Protein AF-A0AB39V9E1-F1 (afdb_monomer)

Mean predicted aligned error: 4.88 Å

Nearest PDB structures (foldseek):
  2qmi-assembly1_C  TM=5.048E-01  e=6.276E-01  Pyrococcus abyssi
  3s5d-assembly1_A-2  TM=6.537E-01  e=1.979E+00  Homo sapiens
  1vyg-assembly1_A  TM=3.239E-01  e=9.147E+00  Schistosoma mansoni

pLDDT: mean 88.6, std 10.61, range [50.03, 97.44]

Radius of gyration: 14.23 Å; Cα contacts (8 Å, |Δi|>4): 244; chains: 1; bounding box: 36×30×37 Å

Structure (mmCIF, N/CA/C/O backbone):
data_AF-A0AB39V9E1-F1
#
_entry.id   AF-A0AB39V9E1-F1
#
loop_
_atom_site.group_PDB
_atom_site.id
_atom_site.type_symbol
_atom_site.label_atom_id
_atom_site.label_alt_id
_atom_site.label_comp_id
_atom_site.label_asym_id
_atom_site.label_entity_id
_atom_site.label_seq_id
_atom_site.pdbx_PDB_ins_code
_atom_site.Cartn_x
_atom_site.Cartn_y
_atom_site.Cartn_z
_atom_site.occupancy
_atom_site.B_iso_or_equiv
_atom_site.auth_seq_id
_atom_site.auth_comp_id
_atom_site.auth_asym_id
_atom_site.auth_atom_id
_atom_site.pdbx_PDB_model_num
ATOM 1 N N . MET A 1 1 ? -8.381 -11.514 -14.934 1.00 50.81 1 MET A N 1
ATOM 2 C CA . MET A 1 1 ? -9.037 -11.001 -13.718 1.00 50.81 1 MET A CA 1
ATOM 3 C C . MET A 1 1 ? -8.493 -11.789 -12.552 1.00 50.8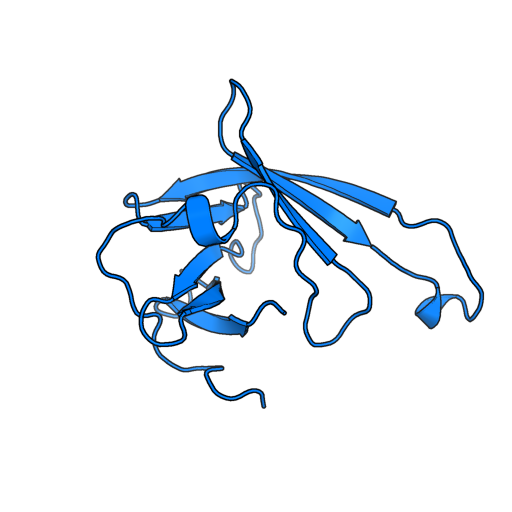1 1 MET A C 1
ATOM 5 O O . MET A 1 1 ? -8.685 -13.006 -12.515 1.00 50.81 1 MET A O 1
ATOM 9 N N . ALA A 1 2 ? -7.726 -11.138 -11.682 1.00 59.78 2 ALA A N 1
ATOM 10 C CA . ALA A 1 2 ? -7.231 -11.781 -10.476 1.00 59.78 2 ALA A CA 1
ATOM 11 C C . ALA A 1 2 ? -8.410 -12.073 -9.535 1.00 59.78 2 ALA A C 1
ATOM 13 O O . ALA A 1 2 ? -9.384 -11.322 -9.456 1.00 59.78 2 ALA A O 1
ATOM 14 N N . LYS A 1 3 ? -8.348 -13.199 -8.823 1.00 65.75 3 LYS A N 1
ATOM 15 C CA . LYS A 1 3 ? -9.371 -13.573 -7.841 1.00 65.75 3 LYS A CA 1
ATOM 16 C C . LYS A 1 3 ? -9.457 -12.489 -6.756 1.00 65.75 3 LYS A C 1
ATOM 18 O O . LYS A 1 3 ? -8.487 -12.313 -6.027 1.00 65.75 3 LYS A O 1
ATOM 23 N N . GLY A 1 4 ? -10.603 -11.816 -6.640 1.00 67.19 4 GLY A N 1
ATOM 24 C CA . GLY A 1 4 ? -10.861 -10.757 -5.653 1.00 67.19 4 GLY A CA 1
ATOM 25 C C . GLY A 1 4 ? -11.042 -9.348 -6.239 1.00 67.19 4 GLY A C 1
ATOM 26 O O . GLY A 1 4 ? -11.560 -8.476 -5.548 1.00 67.19 4 GLY A O 1
ATOM 27 N N . GLU A 1 5 ? -10.686 -9.110 -7.506 1.00 78.25 5 GLU A N 1
ATOM 28 C CA . GLU A 1 5 ? -10.995 -7.843 -8.192 1.00 78.25 5 GLU A CA 1
ATOM 29 C C . GLU A 1 5 ? -12.515 -7.641 -8.313 1.00 78.25 5 GLU A C 1
ATOM 31 O O . GLU A 1 5 ? -13.262 -8.586 -8.570 1.00 78.25 5 GLU A O 1
ATOM 36 N N . ASN A 1 6 ? -12.982 -6.402 -8.140 1.00 81.31 6 ASN A N 1
ATOM 37 C CA . ASN A 1 6 ? -14.396 -6.010 -8.061 1.00 81.31 6 ASN A CA 1
ATOM 38 C C . ASN A 1 6 ? -15.195 -6.591 -6.877 1.00 81.31 6 ASN A C 1
ATOM 40 O O . ASN 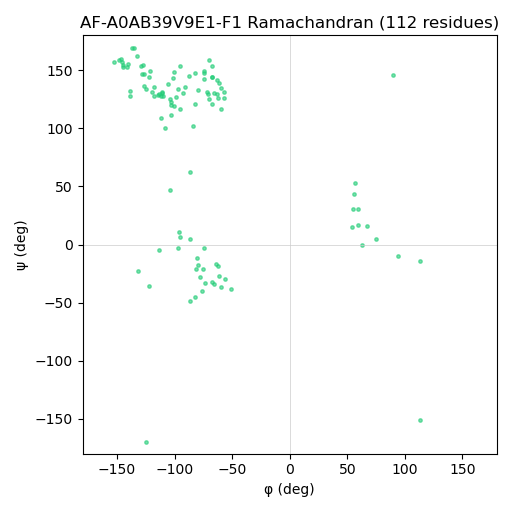A 1 6 ? -16.377 -6.250 -6.738 1.00 81.31 6 ASN A O 1
ATOM 44 N N . GLU A 1 7 ? -14.587 -7.411 -6.011 1.00 87.88 7 GLU A N 1
ATOM 45 C CA . GLU A 1 7 ? -15.198 -7.798 -4.738 1.00 87.88 7 GLU A CA 1
ATOM 46 C C . GLU A 1 7 ? -15.233 -6.609 -3.764 1.00 87.88 7 GLU A C 1
ATOM 48 O O . GLU A 1 7 ? -14.496 -5.624 -3.885 1.00 87.88 7 GLU A O 1
ATOM 53 N N . GLN A 1 8 ? -16.134 -6.696 -2.786 1.00 89.81 8 GLN A N 1
ATOM 54 C CA . GLN A 1 8 ? -16.214 -5.721 -1.708 1.00 89.81 8 GLN A CA 1
ATOM 55 C C . GLN A 1 8 ? -15.003 -5.879 -0.783 1.00 89.81 8 GLN A C 1
ATOM 57 O O . GLN A 1 8 ? -14.740 -6.979 -0.295 1.00 89.81 8 GLN A O 1
ATOM 62 N N . PHE A 1 9 ? -14.325 -4.766 -0.501 1.00 90.94 9 PHE A N 1
ATOM 63 C CA . PHE A 1 9 ? -13.297 -4.709 0.531 1.00 90.94 9 PHE A CA 1
ATOM 64 C C . PHE A 1 9 ? -13.858 -5.138 1.893 1.00 90.94 9 PHE A C 1
ATOM 66 O O . PHE A 1 9 ? -14.906 -4.647 2.324 1.00 90.94 9 PHE A O 1
ATOM 73 N N . THR A 1 10 ? -13.147 -6.040 2.566 1.00 93.31 10 THR A N 1
ATOM 74 C CA . THR A 1 10 ? -13.491 -6.564 3.889 1.00 93.31 10 THR A CA 1
ATOM 75 C C . THR A 1 10 ? -12.495 -6.068 4.931 1.00 93.31 10 THR A C 1
ATOM 77 O O . THR A 1 10 ? -11.283 -6.195 4.768 1.00 93.31 10 THR A O 1
ATOM 80 N N . THR A 1 11 ? -13.012 -5.539 6.037 1.00 93.44 11 THR A N 1
ATOM 81 C CA . THR A 1 11 ? -12.215 -4.990 7.135 1.00 93.44 11 THR A CA 1
ATOM 82 C C . THR A 1 11 ? -12.868 -5.260 8.485 1.00 93.44 11 THR A C 1
ATOM 84 O O . THR A 1 11 ? -14.087 -5.392 8.579 1.00 93.44 11 THR A O 1
ATOM 87 N N . ASP A 1 12 ? -12.050 -5.331 9.529 1.00 94.81 12 ASP A N 1
ATOM 88 C CA . ASP A 1 12 ? -12.455 -5.329 10.939 1.00 94.81 12 ASP A CA 1
ATOM 89 C C . ASP A 1 12 ? -12.389 -3.920 11.571 1.00 94.81 12 ASP A C 1
ATOM 91 O O . ASP A 1 12 ? -12.571 -3.775 12.778 1.00 94.81 12 ASP A O 1
ATOM 95 N N . GLY A 1 13 ? -12.123 -2.886 10.763 1.00 94.31 13 GLY A N 1
ATOM 96 C CA . GLY A 1 13 ? -11.961 -1.495 11.188 1.00 94.31 13 GLY A CA 1
ATOM 97 C C . GLY A 1 13 ? -10.513 -1.082 11.463 1.00 94.31 13 GLY A C 1
ATOM 98 O O . GLY A 1 13 ? -10.251 0.115 11.581 1.00 94.31 13 GLY A O 1
ATOM 99 N N . ASN A 1 14 ? -9.566 -2.022 11.501 1.00 95.94 14 ASN A N 1
ATOM 100 C CA . ASN A 1 14 ? -8.159 -1.730 11.762 1.00 95.94 14 ASN A CA 1
ATOM 101 C C . ASN A 1 14 ? -7.358 -1.574 10.467 1.00 95.94 14 ASN A C 1
ATOM 103 O O . ASN A 1 14 ? -7.680 -2.152 9.430 1.00 95.94 14 ASN A O 1
ATOM 107 N N . LEU A 1 15 ? -6.268 -0.811 10.550 1.00 95.69 15 LEU A N 1
ATOM 108 C CA . LEU A 1 15 ? -5.350 -0.618 9.433 1.00 95.69 15 LEU A CA 1
ATOM 109 C C . LEU A 1 15 ? -4.480 -1.858 9.159 1.00 95.69 15 LEU A C 1
ATOM 111 O O . LEU A 1 15 ? -4.158 -2.110 8.004 1.00 95.69 15 LEU A O 1
ATOM 115 N N . HIS A 1 16 ? -4.115 -2.630 10.192 1.00 96.94 16 HIS A N 1
ATOM 116 C CA . HIS A 1 16 ? -3.162 -3.754 10.108 1.00 96.94 16 HIS A CA 1
ATOM 117 C C . HIS A 1 16 ? -1.793 -3.335 9.541 1.00 96.94 16 HIS A C 1
ATOM 119 O O . HIS A 1 16 ? -1.294 -3.904 8.567 1.00 96.94 16 HIS A O 1
ATOM 125 N N . GLU A 1 17 ? -1.183 -2.300 10.141 1.00 96.00 17 GLU A N 1
ATOM 126 C CA . GLU A 1 17 ? 0.119 -1.756 9.714 1.00 96.00 17 GLU A CA 1
ATOM 127 C C . GLU A 1 17 ? 1.191 -2.840 9.577 1.00 96.00 17 GLU A C 1
ATOM 129 O O . GLU A 1 17 ? 1.988 -2.815 8.645 1.00 96.00 17 GLU A O 1
ATOM 134 N N . GLU A 1 18 ? 1.211 -3.823 10.472 1.00 96.62 18 GLU A N 1
ATOM 135 C CA . GLU A 1 18 ? 2.187 -4.908 10.483 1.00 96.62 18 GLU A CA 1
ATOM 136 C C . GLU A 1 18 ? 2.137 -5.789 9.225 1.00 96.62 18 GLU A C 1
ATOM 138 O O . GLU A 1 18 ? 3.106 -6.487 8.903 1.00 96.62 18 GLU A O 1
ATOM 143 N N . GLN A 1 19 ? 1.033 -5.744 8.477 1.00 96.56 19 GLN A N 1
ATOM 144 C CA . GLN A 1 19 ? 0.876 -6.504 7.243 1.00 96.56 19 GLN A CA 1
ATOM 145 C C . GLN A 1 19 ? 1.615 -5.863 6.074 1.00 96.56 19 GLN A C 1
ATOM 147 O O . GLN A 1 19 ? 2.093 -6.604 5.215 1.00 96.56 19 GLN A O 1
ATOM 152 N N . PHE A 1 20 ? 1.808 -4.541 6.071 1.00 95.88 20 PHE A N 1
ATOM 153 C CA . PHE A 1 20 ? 2.349 -3.822 4.912 1.00 95.88 20 PHE A CA 1
ATOM 154 C C . PHE A 1 20 ? 3.485 -2.840 5.206 1.00 95.88 20 PHE A C 1
ATOM 156 O O . PHE A 1 20 ? 4.252 -2.503 4.304 1.00 95.88 20 PHE A O 1
ATOM 163 N N . LEU A 1 21 ? 3.610 -2.350 6.438 1.00 97.25 21 LEU A N 1
ATOM 164 C CA . LEU A 1 21 ? 4.525 -1.263 6.750 1.00 97.25 21 LEU A CA 1
ATOM 165 C C . LEU A 1 21 ? 5.974 -1.708 6.541 1.00 97.25 21 LEU A C 1
ATOM 167 O O . LEU A 1 21 ? 6.408 -2.747 7.035 1.00 97.25 21 LEU A O 1
ATOM 171 N N . ASN A 1 22 ? 6.727 -0.891 5.808 1.00 97.00 22 ASN A N 1
ATOM 172 C CA . ASN A 1 22 ? 8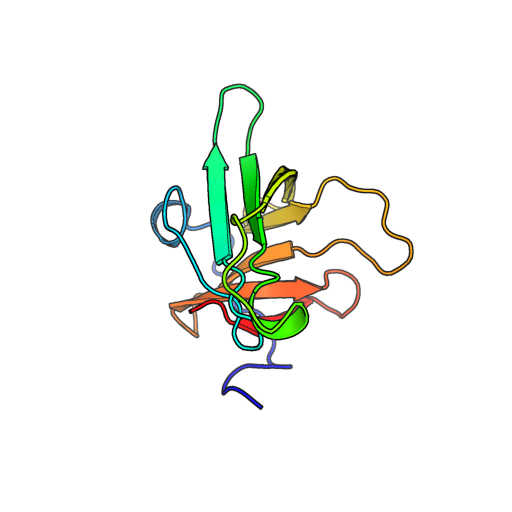.108 -1.138 5.408 1.00 97.00 22 ASN A CA 1
ATOM 173 C C . ASN A 1 22 ? 8.333 -2.418 4.581 1.00 97.00 22 ASN A C 1
ATOM 175 O O . ASN A 1 22 ? 9.486 -2.825 4.419 1.00 97.00 22 ASN A O 1
ATOM 179 N N . LYS A 1 23 ? 7.279 -3.007 4.008 1.00 96.62 23 LYS A N 1
ATOM 180 C CA . LYS A 1 23 ? 7.374 -4.106 3.040 1.00 96.62 23 LYS A CA 1
ATOM 181 C C . LYS A 1 23 ? 7.184 -3.568 1.624 1.00 96.62 23 LYS A C 1
ATOM 183 O O . LYS A 1 23 ? 6.402 -2.640 1.416 1.00 96.62 23 LYS A O 1
ATOM 188 N N . THR A 1 24 ? 7.922 -4.136 0.679 1.00 95.50 24 THR A N 1
ATOM 189 C CA . THR A 1 24 ? 7.790 -3.810 -0.743 1.00 95.50 24 THR A CA 1
ATOM 190 C C . THR A 1 24 ? 6.780 -4.754 -1.375 1.00 95.50 24 THR A C 1
ATOM 192 O O . THR A 1 24 ? 6.825 -5.956 -1.125 1.00 95.50 24 THR A O 1
ATOM 195 N N . PHE A 1 25 ? 5.896 -4.196 -2.188 1.00 94.50 25 PHE A N 1
ATOM 196 C CA . PHE A 1 25 ? 4.846 -4.898 -2.908 1.00 94.50 25 PHE A CA 1
ATOM 197 C C . PHE A 1 25 ? 4.929 -4.569 -4.388 1.00 94.50 25 PHE A C 1
ATOM 199 O O . PHE A 1 25 ? 5.262 -3.440 -4.741 1.00 94.50 25 PHE A O 1
ATOM 206 N N . SER A 1 26 ? 4.590 -5.522 -5.245 1.00 91.00 26 SER A N 1
ATOM 207 C CA . SER A 1 26 ? 4.560 -5.304 -6.695 1.00 91.00 26 SER A CA 1
ATOM 208 C C . SER A 1 26 ? 3.135 -5.065 -7.179 1.00 91.00 26 SER A C 1
ATOM 210 O O . SER A 1 26 ? 2.174 -5.614 -6.624 1.00 91.00 26 SER A O 1
ATOM 212 N N . TYR A 1 27 ? 2.992 -4.259 -8.229 1.00 86.12 27 TYR A N 1
ATOM 213 C CA . TYR A 1 27 ? 1.733 -4.173 -8.966 1.00 86.12 27 TYR A CA 1
ATOM 214 C C . TYR A 1 27 ? 1.558 -5.435 -9.832 1.00 86.12 27 TYR A C 1
ATOM 216 O O . TYR A 1 27 ? 2.528 -6.065 -10.240 1.00 86.12 27 TYR A O 1
ATOM 224 N N . THR A 1 28 ? 0.317 -5.865 -10.074 1.00 81.50 28 THR A N 1
ATOM 225 C CA . THR A 1 28 ? 0.023 -7.109 -10.816 1.00 81.50 28 THR A CA 1
ATOM 226 C C . THR A 1 28 ? 0.412 -7.059 -12.285 1.00 81.50 28 THR A C 1
ATOM 228 O O . THR A 1 28 ? 0.769 -8.090 -12.849 1.00 81.50 28 THR A O 1
ATOM 231 N N . ASP A 1 29 ? 0.321 -5.879 -12.892 1.00 80.50 29 ASP A N 1
ATOM 232 C CA . ASP A 1 29 ? 0.365 -5.711 -14.346 1.00 80.50 29 ASP A CA 1
ATOM 233 C C . ASP A 1 29 ? 1.616 -4.965 -14.831 1.00 80.50 29 ASP A C 1
ATOM 235 O O . ASP A 1 29 ? 1.821 -4.824 -16.036 1.00 80.50 29 ASP A O 1
ATOM 239 N N . THR A 1 30 ? 2.457 -4.484 -13.911 1.00 85.25 30 THR A N 1
ATOM 240 C CA . THR A 1 30 ? 3.677 -3.731 -14.226 1.00 85.25 30 THR A CA 1
ATOM 241 C C . THR A 1 30 ? 4.866 -4.260 -13.426 1.00 85.25 30 THR A C 1
ATOM 243 O O . THR A 1 30 ? 4.700 -4.960 -12.429 1.00 85.25 30 THR A O 1
ATOM 246 N N . ALA A 1 31 ? 6.080 -3.934 -13.875 1.00 89.00 31 ALA A N 1
ATOM 247 C CA . ALA A 1 31 ? 7.309 -4.187 -13.118 1.00 89.00 31 ALA A CA 1
ATOM 248 C C . ALA A 1 31 ? 7.482 -3.211 -11.939 1.00 89.00 31 ALA A C 1
ATOM 250 O O . ALA A 1 31 ? 8.431 -3.326 -11.162 1.00 89.00 31 ALA A O 1
ATOM 251 N N . ASP A 1 32 ? 6.557 -2.259 -11.794 1.00 91.81 32 ASP A N 1
ATOM 252 C CA . ASP A 1 32 ? 6.602 -1.283 -10.726 1.00 91.81 32 ASP A CA 1
ATOM 253 C C . ASP A 1 32 ? 6.363 -1.961 -9.379 1.00 91.81 32 ASP A C 1
ATOM 255 O O . ASP A 1 32 ? 5.656 -2.968 -9.232 1.00 91.81 32 ASP A O 1
ATOM 259 N N . SER A 1 33 ? 6.901 -1.333 -8.348 1.00 94.69 33 SER A N 1
ATOM 260 C CA . SER A 1 33 ? 6.648 -1.729 -6.974 1.00 94.69 33 SER A CA 1
ATOM 261 C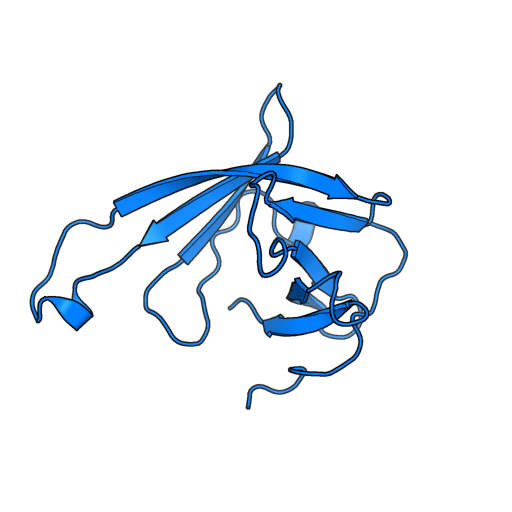 C . SER A 1 33 ? 6.414 -0.513 -6.102 1.00 94.69 33 SER A C 1
ATOM 263 O O . SER A 1 33 ? 6.588 0.636 -6.506 1.00 94.69 33 SER A O 1
ATOM 265 N N . PHE A 1 34 ? 5.963 -0.750 -4.883 1.00 95.00 34 PHE A N 1
ATOM 266 C CA . PHE A 1 34 ? 5.730 0.306 -3.927 1.00 95.00 34 PHE A CA 1
ATOM 267 C C . PHE A 1 34 ? 6.015 -0.160 -2.511 1.00 95.00 34 PHE A C 1
ATOM 269 O O . PHE A 1 34 ? 6.007 -1.350 -2.194 1.00 95.00 34 PHE A O 1
ATOM 276 N N . LYS A 1 35 ? 6.239 0.810 -1.634 1.00 96.94 35 LYS A N 1
ATOM 277 C CA . LYS A 1 35 ? 6.461 0.588 -0.214 1.00 96.94 35 LYS A CA 1
ATOM 278 C C . LYS A 1 35 ? 5.716 1.641 0.581 1.00 96.94 35 LYS A C 1
ATOM 280 O O . LYS A 1 35 ? 5.879 2.835 0.344 1.00 96.94 35 LYS A O 1
ATOM 285 N N . ILE A 1 36 ? 4.913 1.200 1.543 1.00 96.88 36 ILE A N 1
ATOM 286 C CA . ILE A 1 36 ? 4.267 2.104 2.496 1.00 96.88 36 ILE A CA 1
ATOM 287 C C . ILE A 1 36 ? 5.153 2.212 3.730 1.00 96.88 36 ILE A C 1
ATOM 289 O O . ILE A 1 36 ? 5.588 1.211 4.302 1.00 96.88 36 ILE A O 1
ATOM 293 N N . GLN A 1 37 ? 5.421 3.441 4.140 1.00 97.44 37 GLN A N 1
ATOM 294 C CA . GLN A 1 37 ? 6.321 3.783 5.228 1.00 97.44 37 GLN A CA 1
ATOM 295 C C . GLN A 1 37 ? 5.681 4.853 6.114 1.00 97.44 37 GLN A C 1
ATOM 297 O O . GLN A 1 37 ? 4.646 5.436 5.780 1.00 97.44 37 GLN A O 1
ATOM 302 N N . LYS A 1 38 ? 6.288 5.097 7.276 1.00 96.94 38 LYS A N 1
ATOM 303 C CA . LYS A 1 38 ? 5.802 6.060 8.264 1.00 96.94 38 LYS A CA 1
ATOM 304 C C . LYS A 1 38 ? 6.973 6.845 8.836 1.00 96.94 38 LYS A C 1
ATOM 306 O O . LYS A 1 38 ? 7.982 6.254 9.215 1.00 96.94 38 LYS A O 1
ATOM 311 N N . ASP A 1 39 ? 6.831 8.163 8.888 1.00 96.25 39 ASP A N 1
ATOM 312 C CA . ASP A 1 39 ? 7.769 9.085 9.530 1.00 96.25 39 ASP A CA 1
ATOM 313 C C . ASP A 1 39 ? 7.042 9.957 10.572 1.00 96.25 39 ASP A C 1
ATOM 315 O O . ASP A 1 39 ? 5.882 9.717 10.915 1.00 96.25 39 ASP A O 1
ATOM 319 N N . SER A 1 40 ? 7.716 10.990 11.086 1.00 96.31 40 SER A N 1
ATOM 320 C CA . SER A 1 40 ? 7.141 11.924 12.064 1.00 96.31 40 SER A CA 1
ATOM 321 C C . SER A 1 40 ? 5.954 12.742 11.539 1.00 96.31 40 SER A C 1
ATOM 323 O O . SER A 1 40 ? 5.210 13.303 12.340 1.00 96.31 40 SER A O 1
ATOM 325 N N . LYS A 1 41 ? 5.756 12.814 10.217 1.00 94.38 41 LYS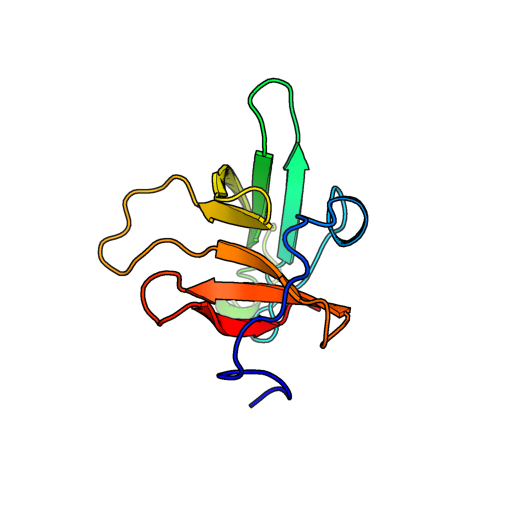 A N 1
ATOM 326 C CA . LYS A 1 41 ? 4.643 13.519 9.562 1.00 94.38 41 LYS A CA 1
ATOM 327 C C . LYS A 1 41 ? 3.492 12.580 9.188 1.00 94.38 41 LYS A C 1
ATOM 329 O O . LYS A 1 41 ? 2.475 13.049 8.686 1.00 94.38 41 LYS A O 1
ATOM 334 N N . GLY A 1 42 ? 3.632 11.277 9.431 1.00 95.94 42 GLY A N 1
ATOM 335 C CA . GLY A 1 42 ? 2.618 10.267 9.143 1.00 95.94 42 GLY A CA 1
ATOM 336 C C . GLY A 1 42 ? 3.043 9.309 8.037 1.00 95.94 42 GLY A C 1
ATOM 337 O O . GLY A 1 42 ? 4.225 9.017 7.864 1.00 95.94 42 GLY A O 1
ATOM 338 N N . TYR A 1 43 ? 2.064 8.777 7.311 1.00 97.38 43 TYR A N 1
ATOM 339 C CA . TYR A 1 43 ? 2.305 7.762 6.292 1.00 97.38 43 TYR A CA 1
ATOM 340 C C . TYR A 1 43 ? 2.746 8.382 4.971 1.00 97.38 43 TYR A C 1
ATOM 342 O O . TYR A 1 43 ? 2.325 9.477 4.587 1.00 97.38 43 TYR A O 1
ATOM 350 N N . PHE A 1 44 ? 3.578 7.646 4.253 1.00 96.31 44 PHE A N 1
ATOM 351 C CA . PHE A 1 44 ? 3.945 7.961 2.887 1.00 96.31 44 PHE A CA 1
ATOM 352 C C . PHE A 1 44 ? 4.138 6.682 2.083 1.00 96.31 44 PHE A C 1
ATOM 354 O O . PHE A 1 44 ? 4.408 5.609 2.623 1.00 96.31 44 PHE A O 1
ATOM 361 N N . LEU A 1 45 ? 3.957 6.820 0.782 1.00 95.00 45 LEU A N 1
ATOM 362 C CA . LEU A 1 45 ? 4.157 5.791 -0.213 1.00 95.00 45 LEU A CA 1
ATOM 363 C C . LEU A 1 45 ? 5.387 6.156 -1.031 1.00 95.00 45 LEU A C 1
ATOM 365 O O . LEU A 1 45 ? 5.431 7.257 -1.574 1.00 95.00 45 LEU A O 1
ATOM 369 N N . THR A 1 46 ? 6.323 5.229 -1.161 1.00 96.06 46 THR A N 1
ATOM 370 C CA . THR A 1 46 ? 7.401 5.299 -2.149 1.00 96.06 46 THR A CA 1
ATOM 371 C C . THR A 1 46 ? 7.020 4.389 -3.308 1.00 96.06 46 THR A C 1
ATOM 373 O O . THR A 1 46 ? 6.804 3.196 -3.094 1.00 96.06 46 THR A O 1
ATOM 376 N N . LYS A 1 47 ? 6.886 4.945 -4.510 1.00 93.94 47 LYS A N 1
ATOM 377 C CA . LYS A 1 47 ? 6.665 4.218 -5.763 1.00 93.94 47 LYS A CA 1
ATOM 378 C C . LYS A 1 47 ? 8.005 4.036 -6.459 1.00 93.94 47 LYS A C 1
ATOM 380 O O . LYS A 1 47 ? 8.766 4.992 -6.560 1.00 93.94 47 LYS A O 1
ATOM 385 N N . TYR A 1 48 ? 8.252 2.828 -6.934 1.00 95.38 48 TYR A N 1
ATOM 386 C CA . TYR A 1 48 ? 9.425 2.429 -7.695 1.00 95.38 48 TYR A CA 1
ATOM 387 C C . TYR A 1 48 ? 8.959 2.112 -9.111 1.00 95.38 48 TYR A C 1
ATOM 389 O O . TYR A 1 48 ? 8.248 1.127 -9.306 1.00 95.38 48 TYR A O 1
ATOM 397 N N . ILE A 1 49 ? 9.306 2.971 -10.064 1.00 93.81 49 ILE A N 1
ATOM 398 C CA . ILE A 1 49 ? 8.820 2.902 -11.444 1.00 93.81 49 ILE A CA 1
ATOM 399 C C . ILE A 1 49 ? 9.925 2.322 -12.323 1.00 93.81 49 ILE A C 1
ATOM 401 O O . ILE A 1 49 ? 11.012 2.905 -12.406 1.00 93.81 49 ILE A O 1
ATOM 405 N N . ASP A 1 50 ? 9.641 1.194 -12.970 1.00 92.81 50 ASP A N 1
ATOM 406 C CA . ASP A 1 50 ? 10.559 0.523 -13.891 1.00 92.81 50 ASP A CA 1
ATOM 407 C C . ASP A 1 50 ? 10.070 0.672 -15.339 1.00 92.81 50 ASP A C 1
ATOM 409 O O . ASP A 1 50 ? 9.187 -0.037 -15.824 1.00 92.81 50 ASP A O 1
ATOM 413 N N . GLU A 1 51 ? 10.687 1.611 -16.054 1.00 92.56 51 GLU A N 1
ATOM 414 C CA . GLU A 1 51 ? 10.378 1.905 -17.456 1.00 92.56 51 GLU A CA 1
ATOM 415 C C . GLU A 1 51 ? 11.170 1.019 -18.434 1.00 92.56 51 GLU A C 1
ATOM 417 O O . GLU A 1 51 ? 11.056 1.191 -19.649 1.00 92.56 51 GLU A O 1
ATOM 422 N N . SER A 1 52 ? 11.947 0.039 -17.952 1.00 91.00 52 SER A N 1
ATOM 423 C CA . SER A 1 52 ? 12.843 -0.763 -18.800 1.00 91.00 52 SER A CA 1
ATOM 424 C C . SER A 1 52 ? 12.098 -1.513 -19.902 1.00 91.00 52 SER A C 1
ATOM 426 O O . SER A 1 52 ? 12.569 -1.620 -21.036 1.00 91.00 52 SER A O 1
ATOM 428 N N . ALA A 1 53 ? 10.895 -2.002 -19.590 1.00 88.50 53 ALA A N 1
ATOM 429 C CA . ALA A 1 53 ? 10.029 -2.659 -20.564 1.00 88.50 53 ALA A CA 1
ATOM 430 C C . ALA A 1 53 ? 9.539 -1.698 -21.662 1.00 88.50 53 ALA A C 1
ATOM 432 O O . ALA A 1 53 ? 9.390 -2.111 -22.811 1.00 88.50 53 ALA A O 1
ATOM 433 N N . GLN A 1 54 ? 9.305 -0.426 -21.327 1.00 88.19 54 GLN A N 1
ATOM 434 C CA . GLN A 1 54 ? 8.856 0.599 -22.275 1.00 88.19 54 GLN A CA 1
ATOM 435 C C . GLN A 1 54 ? 10.009 1.075 -23.166 1.00 88.19 54 GLN A C 1
ATOM 437 O O . GLN A 1 54 ? 9.838 1.241 -24.371 1.00 88.19 54 GLN A O 1
ATOM 442 N N . GLU A 1 55 ? 11.196 1.236 -22.581 1.00 89.62 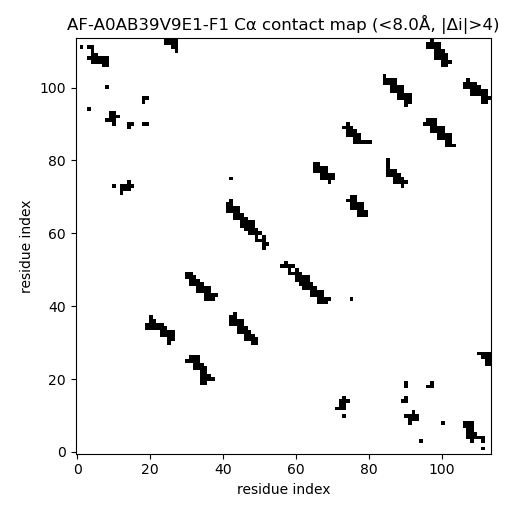55 GLU A N 1
ATOM 443 C CA . GLU A 1 55 ? 12.415 1.684 -23.263 1.00 89.62 55 GLU A CA 1
ATOM 444 C C . GLU A 1 55 ? 13.123 0.561 -24.046 1.00 89.62 55 GLU A C 1
ATOM 446 O O . GLU A 1 55 ? 14.044 0.821 -24.824 1.00 89.62 55 GLU A O 1
ATOM 451 N N . GLY A 1 56 ? 12.721 -0.700 -23.846 1.00 91.88 56 GLY A N 1
ATOM 452 C CA . GLY A 1 56 ? 13.327 -1.872 -24.487 1.00 91.88 56 GLY A CA 1
ATOM 453 C C . GLY A 1 56 ? 14.769 -2.154 -24.044 1.00 91.88 56 GLY A C 1
ATOM 454 O O . GLY A 1 56 ? 15.490 -2.895 -24.713 1.00 91.88 56 GLY A O 1
ATOM 455 N N . LYS A 1 57 ? 15.206 -1.548 -22.938 1.00 91.81 57 LYS A N 1
ATOM 456 C CA . LYS A 1 57 ? 16.539 -1.680 -22.338 1.00 91.81 57 LYS A CA 1
ATOM 457 C C . LYS A 1 57 ? 16.440 -1.426 -20.840 1.00 91.81 57 LYS A C 1
ATOM 459 O O . LYS A 1 57 ? 15.542 -0.722 -20.399 1.00 91.81 57 LYS A O 1
ATOM 464 N N . GLU A 1 58 ? 17.395 -1.942 -20.079 1.00 91.50 58 GLU A N 1
ATOM 465 C CA . GLU A 1 58 ? 17.486 -1.656 -18.647 1.00 91.50 58 GLU A CA 1
ATOM 466 C C . GLU A 1 58 ? 17.717 -0.156 -18.413 1.00 91.50 58 GLU A C 1
ATOM 468 O O . GLU A 1 58 ? 18.645 0.442 -18.974 1.00 91.50 58 GLU A O 1
ATOM 473 N N . VAL A 1 59 ? 16.855 0.453 -17.601 1.00 94.19 59 VAL A N 1
ATOM 474 C CA . VAL A 1 59 ? 16.974 1.846 -17.160 1.00 94.19 59 VAL A CA 1
ATOM 475 C C . VAL A 1 59 ? 16.890 1.925 -15.635 1.00 94.19 59 VAL A C 1
ATOM 477 O O . VAL A 1 59 ? 16.301 1.051 -15.003 1.00 94.19 59 VAL A O 1
ATOM 480 N N . PRO A 1 60 ? 17.479 2.959 -15.008 1.00 93.94 60 PRO A N 1
ATOM 481 C CA . PRO A 1 60 ? 17.373 3.132 -13.567 1.00 93.94 60 PRO A CA 1
ATOM 482 C C . PRO A 1 60 ? 15.916 3.270 -13.113 1.00 93.94 60 PRO A C 1
ATOM 484 O O . PRO A 1 60 ? 15.158 4.058 -13.681 1.00 93.94 60 PRO A O 1
ATOM 487 N N . VAL A 1 61 ? 15.563 2.553 -12.045 1.00 94.00 61 VAL A N 1
ATOM 488 C CA . VAL A 1 61 ? 14.259 2.672 -11.384 1.00 94.00 61 VAL A CA 1
ATOM 489 C C . VAL A 1 61 ? 14.098 4.083 -10.823 1.00 94.00 61 VAL A C 1
ATOM 491 O O . VAL A 1 61 ? 14.971 4.582 -10.106 1.00 94.00 61 VAL A O 1
ATOM 494 N N . LYS A 1 62 ? 12.974 4.730 -11.139 1.00 95.12 62 LYS A N 1
ATOM 495 C CA . LYS A 1 62 ? 12.632 6.051 -10.596 1.00 95.12 62 LYS A CA 1
ATOM 496 C C . LYS A 1 62 ? 11.894 5.901 -9.273 1.00 95.12 62 LYS A C 1
ATOM 498 O O . LYS A 1 62 ? 11.082 4.994 -9.112 1.00 95.12 62 LYS A O 1
ATOM 503 N N . GLU A 1 63 ? 12.139 6.828 -8.352 1.00 95.75 63 GLU A N 1
ATOM 504 C CA . GLU A 1 63 ? 11.449 6.883 -7.064 1.00 95.75 63 GLU A CA 1
ATOM 505 C C . GLU A 1 63 ? 10.536 8.106 -6.979 1.00 95.75 63 GLU A C 1
ATOM 507 O O . GLU A 1 63 ? 10.978 9.240 -7.168 1.00 95.75 63 GLU A O 1
ATOM 512 N N . GLU A 1 64 ? 9.271 7.885 -6.627 1.00 93.88 64 GLU A N 1
ATOM 513 C CA . GLU A 1 64 ? 8.312 8.951 -6.340 1.00 93.88 64 GLU A CA 1
ATOM 514 C C . GLU A 1 64 ? 7.707 8.773 -4.951 1.00 93.88 64 GLU A C 1
ATOM 516 O O . GLU A 1 64 ? 7.280 7.683 -4.580 1.00 93.88 64 GLU A O 1
ATOM 521 N N . THR A 1 65 ? 7.634 9.854 -4.172 1.00 93.50 65 THR A N 1
ATOM 522 C CA . THR A 1 65 ? 7.046 9.817 -2.827 1.00 93.50 65 THR A CA 1
ATOM 523 C C . THR A 1 65 ? 5.734 10.587 -2.771 1.00 93.50 65 THR A C 1
ATOM 525 O O . THR A 1 65 ? 5.670 11.748 -3.168 1.00 93.50 65 THR A O 1
ATOM 528 N N . VAL A 1 66 ? 4.701 9.967 -2.199 1.00 92.56 66 VAL A N 1
ATOM 529 C CA . VAL A 1 66 ? 3.371 10.562 -2.016 1.00 92.56 66 VAL A CA 1
ATOM 530 C C . VAL A 1 66 ? 2.950 10.464 -0.553 1.00 92.56 66 VAL A C 1
ATOM 532 O O . VAL A 1 66 ? 3.131 9.428 0.087 1.00 92.56 66 VAL A O 1
ATOM 535 N N . ARG A 1 67 ? 2.381 11.540 0.003 1.00 94.12 67 ARG A N 1
ATOM 536 C CA . ARG A 1 67 ? 1.831 11.515 1.365 1.00 94.12 67 ARG A CA 1
ATOM 537 C C . ARG A 1 67 ? 0.513 10.759 1.396 1.00 94.12 67 ARG A C 1
ATOM 539 O O . ARG A 1 67 ? -0.285 10.844 0.467 1.00 94.12 67 ARG A O 1
ATOM 546 N N . LEU A 1 68 ? 0.303 10.014 2.475 1.00 94.19 68 LEU A N 1
ATOM 547 C CA . LEU A 1 68 ? -0.901 9.226 2.677 1.00 94.19 68 LEU A CA 1
ATOM 548 C C . LEU A 1 68 ? -1.649 9.716 3.915 1.00 94.19 68 LEU A C 1
ATOM 550 O O . LEU A 1 68 ? -1.061 9.910 4.983 1.00 94.19 68 LEU A O 1
ATOM 554 N N . LYS A 1 69 ? -2.968 9.846 3.787 1.00 93.06 69 LYS A N 1
ATOM 555 C CA . LYS A 1 69 ? -3.861 10.200 4.886 1.00 93.06 69 LYS A CA 1
ATOM 556 C C . LYS A 1 69 ? -4.616 8.973 5.377 1.00 93.06 69 LYS A C 1
ATOM 558 O O . LYS A 1 69 ? -5.314 8.309 4.611 1.00 93.06 69 LYS A O 1
ATOM 563 N N . LEU A 1 70 ? -4.520 8.703 6.677 1.00 93.38 70 LEU A N 1
ATOM 564 C CA . LEU A 1 70 ? -5.333 7.680 7.326 1.00 93.38 70 LEU A CA 1
ATOM 565 C C . LEU A 1 70 ? -6.793 8.129 7.389 1.00 93.38 70 LEU A C 1
ATOM 567 O O . LEU A 1 70 ? -7.102 9.194 7.921 1.00 93.38 70 LEU A O 1
ATOM 571 N N . THR A 1 71 ? -7.684 7.293 6.865 1.00 90.38 71 THR A N 1
ATOM 572 C CA . THR A 1 71 ? -9.126 7.530 6.838 1.00 90.38 71 THR A CA 1
ATOM 573 C C . THR A 1 71 ? -9.838 6.425 7.609 1.00 90.38 71 THR A C 1
ATOM 575 O O . THR A 1 71 ? -9.548 5.241 7.431 1.00 90.38 71 THR A O 1
ATOM 578 N N . ASN A 1 72 ? -10.744 6.823 8.509 1.00 89.00 72 ASN A N 1
ATOM 579 C CA . ASN A 1 72 ? -11.540 5.943 9.377 1.00 89.00 72 ASN A CA 1
ATOM 580 C C . ASN A 1 72 ? -10.733 4.945 10.232 1.00 89.00 72 ASN A C 1
ATOM 582 O O . ASN A 1 72 ? -11.306 4.011 10.775 1.00 89.00 72 ASN A O 1
ATOM 586 N N . GLY A 1 73 ? -9.415 5.135 10.364 1.00 92.38 73 GLY A N 1
ATOM 587 C CA . GLY A 1 73 ? -8.529 4.195 11.058 1.00 92.38 73 GLY A CA 1
ATOM 588 C C . GLY A 1 73 ? -8.213 2.917 10.272 1.00 92.38 73 GLY A C 1
ATOM 589 O O . GLY A 1 73 ? -7.526 2.050 10.801 1.00 92.38 73 GLY A O 1
ATOM 590 N N . THR A 1 74 ? -8.667 2.807 9.019 1.00 91.69 74 THR A N 1
ATOM 591 C CA . THR A 1 74 ? -8.720 1.527 8.295 1.00 91.69 74 THR A CA 1
ATOM 592 C C . THR A 1 74 ? -7.934 1.510 6.986 1.00 91.69 74 THR A C 1
ATOM 594 O O . THR A 1 74 ? -7.373 0.482 6.621 1.00 91.69 74 THR A O 1
ATOM 597 N N . PHE A 1 75 ? -7.897 2.620 6.249 1.00 92.81 75 PHE A N 1
ATOM 598 C CA . PHE A 1 75 ? -7.238 2.672 4.943 1.00 92.81 75 PHE A CA 1
ATOM 599 C C . PHE A 1 75 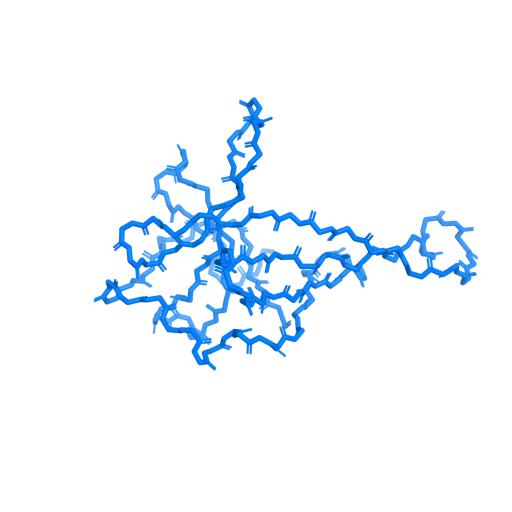? -6.509 3.996 4.734 1.00 92.81 75 PHE A C 1
ATOM 601 O O . PHE A 1 75 ? -6.862 5.032 5.304 1.00 92.81 75 PHE A O 1
ATOM 608 N N . LEU A 1 76 ? -5.464 3.944 3.917 1.00 94.38 76 LEU A N 1
ATOM 609 C CA . LEU A 1 76 ? -4.586 5.063 3.607 1.00 94.38 76 LEU A CA 1
ATOM 610 C C . LEU A 1 76 ? -4.926 5.599 2.223 1.00 94.38 76 LEU A C 1
ATOM 612 O O . LEU A 1 76 ? -4.870 4.850 1.261 1.00 94.38 76 LEU A O 1
ATOM 616 N N . VAL A 1 77 ? -5.262 6.877 2.106 1.00 92.00 77 VAL A N 1
ATOM 617 C CA . VAL A 1 77 ? -5.624 7.516 0.831 1.00 92.00 77 VAL A CA 1
ATOM 618 C C . VAL A 1 77 ? -4.467 8.395 0.370 1.00 92.00 77 VAL A C 1
ATOM 620 O O . VAL A 1 77 ? -3.886 9.093 1.201 1.00 92.00 77 VAL A O 1
ATOM 623 N N . GLU A 1 78 ? -4.128 8.384 -0.923 1.00 90.00 78 GLU A N 1
ATOM 624 C CA . GLU A 1 78 ? -3.171 9.360 -1.466 1.00 90.00 78 GLU A CA 1
ATOM 625 C C . GLU A 1 78 ? -3.670 10.787 -1.200 1.00 90.00 78 GLU A C 1
ATOM 627 O O . GLU A 1 78 ? -4.799 11.136 -1.545 1.00 90.00 78 GLU A O 1
ATOM 632 N N . ASP A 1 79 ? -2.829 11.615 -0.582 1.00 83.56 79 ASP A N 1
ATOM 633 C CA . ASP A 1 79 ? -3.107 13.029 -0.317 1.00 83.56 79 ASP A CA 1
ATOM 634 C C . ASP A 1 79 ? -2.688 13.874 -1.527 1.00 83.56 79 ASP A C 1
ATOM 636 O O . ASP A 1 79 ? -1.742 14.660 -1.496 1.00 83.56 79 ASP A O 1
ATOM 640 N N . VAL A 1 80 ? -3.348 13.608 -2.652 1.00 75.00 80 VAL A N 1
ATOM 641 C CA . VAL A 1 80 ? -3.170 14.294 -3.936 1.00 75.00 80 VAL A CA 1
ATOM 642 C C . VAL A 1 80 ? -4.537 14.737 -4.434 1.00 75.00 80 VAL A C 1
ATOM 644 O O . VAL A 1 80 ? -5.524 14.056 -4.194 1.00 75.00 80 VAL A O 1
ATOM 647 N N . SER A 1 81 ? -4.640 15.866 -5.125 1.00 58.72 81 SER A N 1
ATOM 648 C CA . SER A 1 81 ? -5.888 16.224 -5.805 1.00 58.72 81 SER A CA 1
ATOM 649 C C . SER A 1 81 ? -5.915 15.523 -7.160 1.00 58.72 81 SER A C 1
ATOM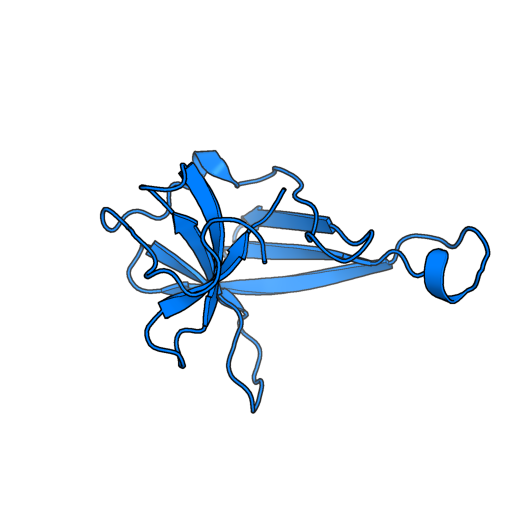 651 O O . SER A 1 81 ? -5.222 15.959 -8.076 1.00 58.72 81 SER A O 1
ATOM 653 N N . LYS A 1 82 ? -6.665 14.423 -7.287 1.00 60.78 82 LYS A N 1
ATOM 654 C CA . LYS A 1 82 ? -6.922 13.766 -8.578 1.00 60.78 82 LYS A CA 1
ATOM 655 C C . LYS A 1 82 ? -8.404 13.864 -8.928 1.00 60.78 82 LYS A C 1
ATOM 657 O O . LYS A 1 82 ? -9.250 13.490 -8.119 1.00 60.78 82 LYS A O 1
ATOM 662 N N . ASP A 1 83 ? -8.693 14.329 -10.142 1.00 51.84 83 ASP A N 1
ATOM 663 C CA . ASP A 1 83 ? -10.057 14.496 -10.665 1.00 51.84 83 ASP A CA 1
ATOM 664 C C . ASP A 1 83 ? -10.835 13.164 -10.747 1.00 51.84 83 ASP A C 1
ATOM 666 O O . ASP A 1 83 ? -12.051 13.151 -10.573 1.00 51.84 83 ASP A O 1
ATOM 670 N N . ASP A 1 84 ? -10.131 12.033 -10.891 1.00 50.03 84 ASP A N 1
ATOM 671 C CA . ASP A 1 84 ? -10.715 10.680 -10.990 1.00 50.03 84 ASP A CA 1
ATOM 672 C C . ASP A 1 84 ? -10.747 9.902 -9.656 1.00 50.03 84 ASP A C 1
ATOM 674 O O . ASP A 1 84 ? -11.050 8.704 -9.607 1.00 50.03 84 ASP A O 1
ATOM 678 N N . GLY A 1 85 ? -10.465 10.595 -8.550 1.00 60.12 85 GLY A N 1
ATOM 679 C CA . GLY A 1 85 ? -10.473 10.038 -7.205 1.00 60.12 85 GLY A CA 1
ATOM 680 C C . GLY A 1 85 ? -9.128 9.457 -6.765 1.00 60.12 85 GLY A C 1
ATOM 681 O O . GLY A 1 85 ? -8.351 8.896 -7.537 1.00 60.12 85 GLY A O 1
ATOM 682 N N . ASN A 1 86 ? -8.842 9.601 -5.474 1.00 74.12 86 ASN A N 1
ATOM 683 C CA . ASN A 1 86 ? -7.576 9.173 -4.895 1.00 74.12 86 ASN A CA 1
ATOM 684 C C . ASN A 1 86 ? -7.565 7.663 -4.650 1.00 74.12 86 ASN A C 1
ATOM 686 O O . ASN A 1 86 ? -8.494 7.111 -4.055 1.00 74.12 86 ASN A O 1
ATOM 690 N N . LEU A 1 87 ? -6.479 7.006 -5.065 1.00 83.81 87 LEU A N 1
ATOM 691 C CA . LEU A 1 87 ? -6.218 5.611 -4.722 1.00 83.81 87 LEU A CA 1
ATOM 692 C C . LEU A 1 87 ? -6.089 5.466 -3.207 1.00 83.81 87 LEU A C 1
ATOM 694 O O . LEU A 1 87 ? -5.455 6.292 -2.541 1.00 83.81 87 LEU A O 1
ATOM 698 N N . ALA A 1 88 ? -6.675 4.398 -2.676 1.00 90.56 88 ALA A N 1
ATOM 699 C CA . ALA A 1 88 ? -6.544 4.038 -1.279 1.00 90.56 88 ALA A CA 1
ATOM 700 C C . ALA A 1 88 ? -5.965 2.631 -1.117 1.00 90.56 88 ALA A C 1
ATOM 702 O O . ALA A 1 88 ? -6.267 1.727 -1.891 1.00 90.56 88 ALA A O 1
ATOM 703 N N . TYR A 1 89 ? -5.144 2.463 -0.089 1.00 93.44 89 TYR A N 1
ATOM 704 C CA . TYR A 1 89 ? -4.396 1.260 0.245 1.00 93.44 89 TYR A CA 1
ATOM 705 C C . TYR A 1 89 ? -4.945 0.701 1.552 1.00 93.44 89 TYR A C 1
ATOM 707 O O . TYR A 1 89 ? -5.078 1.434 2.539 1.00 93.44 89 TYR A O 1
ATOM 715 N N . ALA A 1 90 ? -5.268 -0.586 1.567 1.00 94.75 90 ALA A N 1
ATOM 716 C CA . ALA A 1 90 ? -5.838 -1.241 2.736 1.00 94.75 90 ALA A CA 1
ATOM 717 C C . ALA A 1 90 ? -5.410 -2.706 2.818 1.00 94.75 90 ALA A C 1
ATOM 719 O O . ALA A 1 90 ? -5.048 -3.309 1.811 1.00 94.75 90 ALA A O 1
ATOM 720 N N . TYR A 1 91 ? -5.486 -3.290 4.011 1.00 96.19 91 TYR A N 1
ATOM 721 C CA . TYR A 1 91 ? -5.363 -4.732 4.189 1.00 96.19 91 TYR A CA 1
ATOM 722 C C . TYR A 1 91 ? -6.754 -5.366 4.227 1.00 96.19 91 TYR A C 1
ATOM 724 O O . TYR A 1 91 ? -7.556 -5.066 5.111 1.00 96.19 91 TYR A O 1
ATOM 732 N N . ASP A 1 92 ? -7.048 -6.229 3.258 1.00 95.75 92 ASP A N 1
ATOM 733 C CA . ASP A 1 92 ? -8.312 -6.957 3.208 1.00 95.75 92 ASP A CA 1
ATOM 734 C C . ASP A 1 92 ? -8.248 -8.190 4.115 1.00 95.75 92 ASP A C 1
ATOM 736 O O . ASP A 1 92 ? -7.412 -9.078 3.925 1.00 95.75 92 ASP A O 1
ATOM 740 N N . THR A 1 93 ? -9.141 -8.270 5.103 1.00 94.81 93 THR A N 1
ATOM 741 C CA . THR A 1 93 ? -9.110 -9.334 6.120 1.00 94.81 93 THR A CA 1
ATOM 742 C C . THR A 1 93 ? -9.610 -10.686 5.604 1.00 94.81 93 THR A C 1
ATOM 744 O O . THR A 1 93 ? -9.256 -11.725 6.169 1.00 94.81 93 THR A O 1
ATOM 747 N N . LYS A 1 94 ? -10.387 -10.705 4.513 1.00 94.25 94 LYS A N 1
ATOM 748 C CA . LYS A 1 94 ? -10.881 -11.930 3.866 1.00 94.25 94 LYS A CA 1
ATOM 749 C C . LYS A 1 94 ? -9.820 -12.519 2.937 1.00 94.25 94 LYS A C 1
ATOM 751 O O . LYS A 1 94 ? -9.584 -13.726 2.965 1.00 94.25 94 LYS A O 1
ATOM 756 N N . LEU A 1 95 ? -9.176 -11.678 2.130 1.00 93.06 95 LEU A N 1
ATOM 757 C CA . LEU A 1 95 ? -8.121 -12.071 1.194 1.00 93.06 95 LEU A CA 1
ATOM 758 C C . LEU A 1 95 ? -6.755 -12.212 1.870 1.00 93.06 95 LEU A C 1
ATOM 760 O O . LEU A 1 95 ? -5.895 -12.912 1.339 1.00 93.06 95 LEU A O 1
ATOM 764 N N . LYS A 1 96 ? -6.567 -11.575 3.033 1.00 94.19 96 LYS A N 1
ATOM 765 C CA . LYS A 1 96 ? -5.293 -11.472 3.759 1.00 94.19 96 LYS A CA 1
ATOM 766 C C . LYS A 1 96 ? -4.183 -10.874 2.897 1.00 94.19 96 LYS A C 1
ATOM 768 O O . LYS A 1 96 ? -3.061 -11.379 2.857 1.00 94.19 96 LYS A O 1
ATOM 773 N N . LYS A 1 97 ? -4.526 -9.820 2.159 1.00 94.00 97 LYS A N 1
ATOM 774 C CA . LYS A 1 97 ? -3.638 -9.154 1.204 1.00 94.00 97 LYS A CA 1
ATOM 775 C C . LYS A 1 97 ? -3.805 -7.647 1.255 1.00 94.00 97 LYS A C 1
ATOM 777 O O . LYS A 1 97 ? -4.870 -7.143 1.608 1.00 94.00 97 LYS A O 1
ATOM 782 N N . VAL A 1 98 ? -2.752 -6.942 0.854 1.00 94.56 98 VAL A N 1
ATOM 783 C CA . VAL A 1 98 ? -2.839 -5.512 0.565 1.00 94.56 98 VAL A CA 1
ATOM 784 C C . VAL A 1 98 ? -3.607 -5.331 -0.739 1.00 94.56 98 VAL A C 1
ATOM 786 O O . VAL A 1 98 ? -3.344 -6.009 -1.733 1.00 94.56 98 VAL A O 1
ATOM 789 N N . VAL A 1 99 ? -4.580 -4.433 -0.718 1.00 93.62 99 VAL A N 1
ATOM 790 C CA . VAL A 1 99 ? -5.462 -4.140 -1.840 1.00 93.62 99 VAL A CA 1
ATOM 791 C C . VAL A 1 99 ? -5.513 -2.646 -2.100 1.00 93.62 99 VAL A C 1
ATOM 793 O O . VAL A 1 99 ? -5.344 -1.821 -1.197 1.00 93.62 99 VAL A O 1
ATOM 796 N N . PHE A 1 100 ? -5.796 -2.322 -3.352 1.00 90.94 100 PHE A N 1
ATOM 797 C CA . PHE A 1 100 ? -6.111 -0.980 -3.798 1.00 90.94 100 PHE A CA 1
ATOM 798 C C . PHE A 1 100 ? -7.622 -0.863 -3.903 1.00 90.94 100 PHE A C 1
ATOM 800 O O . PHE A 1 100 ? -8.266 -1.674 -4.573 1.00 90.94 100 PHE A O 1
ATOM 807 N N . ILE A 1 101 ? -8.192 0.144 -3.257 1.00 89.00 101 ILE A N 1
ATOM 808 C CA . ILE A 1 101 ? -9.624 0.427 -3.292 1.00 89.00 101 ILE A CA 1
ATOM 809 C C . ILE A 1 101 ? -9.850 1.830 -3.840 1.00 89.00 101 ILE A C 1
ATOM 811 O O . ILE A 1 101 ? -9.035 2.732 -3.639 1.00 89.00 101 ILE A O 1
ATOM 815 N N . ASN A 1 102 ? -10.986 2.020 -4.506 1.00 80.69 102 ASN A N 1
ATOM 816 C CA . ASN A 1 102 ? -11.461 3.348 -4.871 1.00 80.69 102 ASN A CA 1
ATOM 817 C C . ASN A 1 102 ? -12.598 3.754 -3.921 1.00 80.69 102 ASN A C 1
ATOM 819 O O . ASN A 1 102 ? -13.690 3.172 -4.003 1.00 80.69 102 ASN A O 1
ATOM 823 N N . PRO A 1 103 ? -12.387 4.750 -3.039 1.00 71.69 103 PRO A N 1
ATOM 824 C CA . PRO A 1 103 ? -13.433 5.254 -2.151 1.00 71.69 103 PRO A CA 1
ATOM 825 C C . PRO A 1 103 ? -14.689 5.739 -2.894 1.00 71.69 103 PRO A C 1
ATOM 827 O O . PRO A 1 103 ? -15.798 5.605 -2.380 1.00 71.69 103 PRO A O 1
ATOM 830 N N . TYR A 1 104 ? -14.544 6.227 -4.129 1.00 74.38 104 TYR A N 1
ATOM 831 C CA . TYR A 1 104 ? -15.642 6.719 -4.967 1.00 74.38 104 TYR A CA 1
ATOM 832 C C . TYR A 1 104 ? -16.426 5.593 -5.658 1.00 74.38 104 TYR A C 1
ATOM 834 O O . TYR A 1 104 ? -17.573 5.790 -6.052 1.00 74.38 104 TYR A O 1
ATOM 842 N N . ASN A 1 105 ? -15.864 4.382 -5.740 1.00 75.31 105 ASN A N 1
ATOM 843 C CA . ASN A 1 105 ? -16.535 3.196 -6.280 1.00 75.31 105 ASN A CA 1
ATOM 844 C C . ASN A 1 105 ? -16.988 2.240 -5.165 1.00 75.31 105 ASN A C 1
ATOM 846 O O . ASN A 1 105 ? -16.746 1.032 -5.218 1.00 75.31 105 ASN A O 1
ATOM 850 N N . LYS A 1 106 ? -17.623 2.783 -4.117 1.00 80.00 106 LYS A N 1
ATOM 851 C CA . LYS A 1 106 ? -18.177 2.008 -2.987 1.00 80.00 106 LYS A CA 1
ATOM 852 C C . LYS A 1 106 ? -17.147 1.091 -2.298 1.00 80.00 106 LYS A C 1
ATOM 854 O O . LYS A 1 106 ? -17.515 0.037 -1.782 1.00 80.00 106 LYS A O 1
ATOM 859 N N . PHE A 1 107 ? -15.869 1.478 -2.293 1.00 81.12 107 PHE A N 1
ATOM 860 C CA . PHE A 1 107 ? -14.765 0.696 -1.716 1.00 81.12 107 PHE A CA 1
ATOM 861 C C . PHE A 1 107 ? -14.583 -0.698 -2.337 1.00 81.12 107 PHE A C 1
ATOM 863 O O . PHE A 1 107 ? -14.160 -1.636 -1.663 1.00 81.12 107 PHE A O 1
ATOM 870 N N . LYS A 1 108 ? -14.907 -0.864 -3.622 1.00 87.56 108 LYS A N 1
ATOM 871 C CA . LYS A 1 108 ? -14.554 -2.092 -4.338 1.00 87.56 108 LYS A CA 1
ATOM 872 C C . LYS A 1 108 ? -13.044 -2.210 -4.503 1.00 87.56 108 LYS A C 1
ATOM 874 O O . LYS A 1 108 ? -12.358 -1.209 -4.736 1.00 87.56 108 LYS A O 1
ATOM 879 N N . ILE A 1 109 ? -12.561 -3.446 -4.426 1.00 89.56 109 ILE A N 1
ATOM 880 C CA . ILE A 1 109 ? -11.172 -3.787 -4.716 1.00 89.56 109 ILE A CA 1
ATOM 881 C C . ILE A 1 109 ? -10.935 -3.577 -6.207 1.00 89.56 109 ILE A C 1
ATOM 883 O O . ILE A 1 109 ? -11.606 -4.180 -7.045 1.00 89.56 109 ILE A O 1
ATOM 887 N N . MET A 1 110 ? -9.986 -2.707 -6.528 1.00 88.00 110 MET A N 1
ATOM 888 C CA . MET A 1 110 ? -9.525 -2.487 -7.893 1.00 88.00 110 MET A CA 1
ATOM 889 C C . MET A 1 110 ? -8.427 -3.471 -8.260 1.00 88.00 110 MET A C 1
ATOM 891 O O . MET A 1 110 ? -8.485 -4.080 -9.318 1.00 88.00 110 MET A O 1
ATOM 895 N N . LEU A 1 111 ? -7.432 -3.593 -7.381 1.00 87.81 111 LEU A N 1
ATOM 896 C CA . LEU A 1 111 ? -6.217 -4.364 -7.605 1.00 87.81 111 LEU A CA 1
ATOM 897 C C . LEU A 1 111 ? -5.761 -4.995 -6.294 1.00 87.81 111 LEU A C 1
ATOM 899 O O . LEU A 1 111 ? -6.069 -4.510 -5.200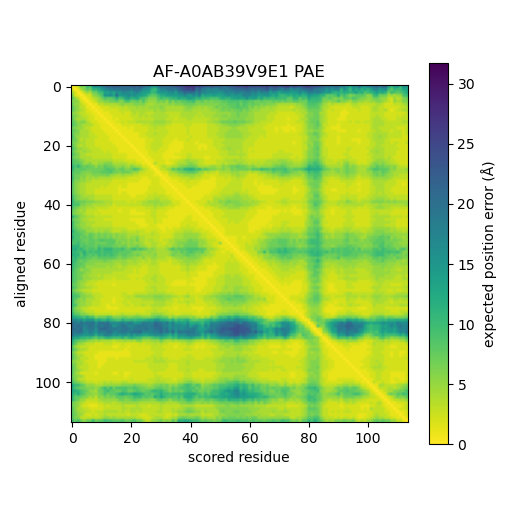 1.00 87.81 111 LEU A O 1
ATOM 903 N N . ILE A 1 112 ? -4.986 -6.062 -6.420 1.00 89.75 112 ILE A N 1
ATOM 904 C CA . ILE A 1 112 ? -4.393 -6.787 -5.302 1.00 89.75 112 ILE A CA 1
ATOM 905 C C . ILE A 1 112 ? -2.881 -6.683 -5.450 1.00 89.75 112 ILE A C 1
ATOM 907 O O . ILE A 1 112 ? -2.348 -6.994 -6.507 1.00 89.75 112 ILE A O 1
ATOM 911 N N . ALA A 1 113 ? -2.193 -6.256 -4.399 1.00 89.12 113 ALA A N 1
ATOM 912 C CA . ALA A 1 113 ? -0.738 -6.216 -4.386 1.00 89.12 113 ALA A CA 1
ATOM 913 C C . ALA A 1 113 ? -0.135 -7.626 -4.238 1.00 89.12 113 ALA A C 1
ATOM 915 O O . ALA A 1 113 ? -0.714 -8.491 -3.564 1.00 89.12 113 ALA A O 1
ATOM 916 N N . ASN A 1 114 ? 1.034 -7.836 -4.852 1.00 84.69 114 ASN A N 1
ATOM 917 C CA . ASN A 1 114 ? 1.810 -9.081 -4.779 1.00 84.69 114 ASN A CA 1
ATOM 918 C C . ASN A 1 114 ? 3.053 -8.950 -3.905 1.00 84.69 114 ASN A C 1
ATOM 920 O O . ASN A 1 114 ? 3.678 -7.863 -3.919 1.00 84.69 114 ASN A O 1
#

Sequence (114 aa):
MAKGENEQFTTDGNLHEEQFLNKTFSYTDTADSFKIQKDSKGYFLTKYIDESAQEGKEVPVKEETVRLKLTNGTFLVEDVSKDDGNLAYAYDTKLKKVVFINPYNKFKIMLIAN

Foldseek 3Di:
DPPQAQHAFADPQAQPCVLAEQDKWDFPPARKIKGWYADPVGIKMWIWHFCCVVVVHGDHTDIDMFDWDDDSNFWTWTPDDDPVATWIWGQRPVVRFIFIFGVVVVRGTHGTID

Solvent-accessible surface area (backbone atoms only — not comparable to full-atom values): 6472 Å² total; per-residue (Å²): 133,67,93,60,53,71,35,74,64,40,69,92,55,55,38,59,57,90,79,46,58,77,39,79,32,30,48,83,90,51,83,26,32,35,29,39,41,74,58,100,92,41,41,31,36,40,38,36,44,51,56,24,80,81,72,75,44,93,59,83,68,43,80,48,79,44,50,34,42,79,44,88,62,28,34,36,29,47,73,58,95,48,98,88,57,46,58,24,43,32,49,26,68,82,79,69,38,48,30,34,27,34,70,89,59,80,35,23,22,68,44,59,53,84

Organism: NCBI:txid3239303

Secondary structure (DSSP, 8-state):
--TTTTSBP---S---HHHHBT-EEE-SSSS-EEEEEEETTEEEEEEEE--HHHHTS--PPEEEEEEEEEETTTEEEE-S--TT---EEEEETTTTEEEEEEGGGTTEEEEE--